Protein AF-A0A1T1GDR5-F1 (afdb_monomer_lite)

Foldseek 3Di:
DVVLVVVLVVLQVPDDPVLNDFFLVVQLVCLPPVLLADDLVNLVSLLVNLVSCVVVPHPDDPLRNLLSNLSNVQLVVCVVVVHDSPSNSVSSLVSNLVSVCVVVVNSPVSNVCSCCRRVVDPDCVVVD

Radius of gyration: 15.05 Å; chains: 1; bounding box: 32×26×50 Å

Structure (mmCIF, N/CA/C/O backbone):
data_AF-A0A1T1GDR5-F1
#
_entry.id   AF-A0A1T1GDR5-F1
#
loop_
_atom_site.group_PDB
_atom_site.id
_atom_site.type_symbol
_atom_site.label_atom_id
_atom_site.label_alt_id
_atom_site.label_comp_id
_atom_site.label_asym_id
_atom_site.label_entity_id
_atom_site.label_seq_id
_atom_site.pdbx_PDB_ins_code
_atom_site.Cartn_x
_atom_site.Cartn_y
_atom_site.Cartn_z
_atom_site.occupancy
_atom_site.B_iso_or_equiv
_atom_site.auth_seq_id
_atom_site.auth_comp_id
_atom_site.auth_asym_id
_atom_site.auth_atom_id
_atom_site.pdbx_PDB_model_num
ATOM 1 N N . PRO A 1 1 ? 12.515 0.649 -22.043 1.00 78.44 1 PRO A N 1
ATOM 2 C CA . PRO A 1 1 ? 12.537 1.964 -21.362 1.00 78.44 1 PRO A CA 1
ATOM 3 C C . PRO A 1 1 ? 11.680 3.072 -22.016 1.00 78.44 1 PRO A C 1
ATOM 5 O O . PRO A 1 1 ? 10.729 3.506 -21.380 1.00 78.44 1 PRO A O 1
ATOM 8 N N . VAL A 1 2 ? 11.952 3.521 -23.254 1.00 87.19 2 VAL A N 1
ATOM 9 C CA . VAL A 1 2 ? 11.268 4.699 -23.856 1.00 87.19 2 VAL A CA 1
ATOM 10 C C . VAL A 1 2 ? 9.752 4.507 -24.005 1.00 87.19 2 VAL A C 1
ATOM 12 O O . VAL A 1 2 ? 8.980 5.380 -23.620 1.00 87.19 2 VAL A O 1
ATOM 15 N N . ILE A 1 3 ? 9.319 3.338 -24.487 1.00 87.75 3 ILE A N 1
ATOM 16 C CA . ILE A 1 3 ? 7.891 2.987 -24.611 1.00 87.75 3 ILE A CA 1
ATOM 17 C C . ILE A 1 3 ? 7.204 2.997 -23.237 1.00 87.75 3 ILE A C 1
ATOM 19 O O . ILE A 1 3 ? 6.104 3.523 -23.100 1.00 87.75 3 ILE A O 1
ATOM 23 N N . GLY A 1 4 ? 7.881 2.494 -22.203 1.00 84.88 4 GLY A N 1
ATOM 24 C CA . GLY A 1 4 ? 7.393 2.529 -20.825 1.00 84.88 4 GLY A CA 1
ATOM 25 C C . GLY A 1 4 ? 7.199 3.944 -20.292 1.00 84.88 4 GLY A C 1
ATOM 26 O O . GLY A 1 4 ? 6.159 4.247 -19.715 1.00 84.88 4 GLY A O 1
ATOM 27 N N . CYS A 1 5 ? 8.158 4.838 -20.548 1.00 86.25 5 CYS A N 1
ATOM 28 C CA . CYS A 1 5 ? 8.028 6.253 -20.198 1.00 86.25 5 CYS A CA 1
ATOM 29 C C . CYS A 1 5 ? 6.838 6.911 -20.909 1.00 86.25 5 CYS A C 1
ATOM 31 O O . CYS A 1 5 ? 6.091 7.653 -20.276 1.00 86.25 5 CYS A O 1
ATOM 33 N N . LEU A 1 6 ? 6.637 6.629 -22.202 1.00 89.81 6 LEU A N 1
ATOM 34 C CA . LEU A 1 6 ? 5.504 7.162 -22.966 1.00 89.81 6 LEU A CA 1
ATOM 35 C C . LEU A 1 6 ? 4.163 6.645 -22.436 1.00 89.81 6 LEU A C 1
ATOM 37 O O . LEU A 1 6 ? 3.228 7.430 -22.286 1.00 89.81 6 LEU A O 1
ATOM 41 N N . LEU A 1 7 ? 4.079 5.357 -22.093 1.00 88.25 7 LEU A N 1
ATOM 42 C CA . LEU A 1 7 ? 2.885 4.769 -21.485 1.00 88.25 7 LEU A CA 1
ATOM 43 C C . LEU A 1 7 ? 2.585 5.388 -20.118 1.00 88.25 7 LEU A C 1
ATOM 45 O O . LEU A 1 7 ? 1.455 5.802 -19.882 1.00 88.25 7 LEU A O 1
ATOM 49 N N . LEU A 1 8 ? 3.581 5.529 -19.239 1.00 87.38 8 LEU A N 1
ATOM 50 C CA . LEU A 1 8 ? 3.393 6.189 -17.942 1.00 87.38 8 LEU A CA 1
ATOM 51 C C . LEU A 1 8 ? 2.982 7.651 -18.094 1.00 87.38 8 LEU A C 1
ATOM 53 O O . LEU A 1 8 ? 2.088 8.112 -17.388 1.00 87.38 8 LEU A O 1
ATOM 57 N N . ALA A 1 9 ? 3.596 8.375 -19.030 1.00 87.31 9 ALA A N 1
ATOM 58 C CA . ALA A 1 9 ? 3.228 9.753 -19.320 1.00 87.31 9 ALA A CA 1
ATOM 59 C C . ALA A 1 9 ? 1.777 9.853 -19.814 1.00 87.31 9 ALA A C 1
ATOM 61 O O . ALA A 1 9 ? 1.046 10.741 -19.376 1.00 87.31 9 ALA A O 1
ATOM 62 N N . ALA A 1 10 ? 1.335 8.931 -20.675 1.00 88.44 10 ALA A N 1
ATOM 63 C CA . ALA A 1 10 ? -0.052 8.854 -21.121 1.00 88.44 10 ALA A CA 1
ATOM 64 C C . ALA A 1 10 ? -1.004 8.536 -19.956 1.00 88.44 10 ALA A C 1
ATOM 66 O O . ALA A 1 10 ? -1.989 9.248 -19.772 1.00 88.44 10 ALA A O 1
ATOM 67 N N . VAL A 1 11 ? -0.675 7.543 -19.122 1.00 85.62 11 VAL A N 1
ATOM 68 C CA . VAL A 1 11 ? -1.456 7.178 -17.928 1.00 85.62 11 VAL A CA 1
ATOM 69 C C . VAL A 1 11 ? -1.606 8.379 -16.995 1.00 85.62 11 VAL A C 1
ATOM 71 O O . VAL A 1 11 ? -2.724 8.742 -16.649 1.00 85.62 11 VAL A O 1
ATOM 74 N N . ILE A 1 12 ? -0.513 9.067 -16.656 1.00 84.06 12 ILE A N 1
ATOM 75 C CA . ILE A 1 12 ? -0.540 10.239 -15.767 1.00 84.06 12 ILE A CA 1
ATOM 76 C C . ILE A 1 12 ? -1.354 11.392 -16.374 1.00 84.06 12 ILE A C 1
ATOM 78 O O . ILE A 1 12 ? -2.101 12.058 -15.654 1.00 84.06 12 ILE A O 1
ATOM 82 N N . ARG A 1 13 ? -1.245 11.628 -17.690 1.00 85.19 13 ARG A N 1
ATOM 83 C CA . ARG A 1 13 ? -2.004 12.684 -18.384 1.00 85.19 13 ARG A CA 1
ATOM 84 C C . ARG A 1 13 ? -3.504 12.413 -18.409 1.00 85.19 13 ARG A C 1
ATOM 86 O O . ARG A 1 13 ? -4.278 13.349 -18.229 1.00 85.19 13 ARG A O 1
ATOM 93 N N . LEU A 1 14 ? -3.901 11.161 -18.618 1.00 83.56 14 LEU A N 1
ATOM 94 C CA . LEU A 1 14 ? -5.305 10.742 -18.645 1.00 83.56 14 LEU A CA 1
ATOM 95 C C . LEU A 1 14 ? -5.893 10.571 -17.234 1.00 83.56 14 LEU A C 1
ATOM 97 O O . LEU A 1 14 ? -7.113 10.537 -17.070 1.00 83.56 14 LEU A O 1
ATOM 101 N N . SER A 1 15 ? -5.043 10.483 -16.210 1.00 84.88 15 SER A N 1
ATOM 102 C CA . SER A 1 15 ? -5.467 10.285 -14.829 1.00 84.88 15 SER A CA 1
ATOM 103 C C . SER A 1 15 ? -6.033 11.556 -14.194 1.00 84.88 15 SER A C 1
ATOM 105 O O . SER A 1 15 ? -5.502 12.666 -14.349 1.00 84.88 15 SER A O 1
ATOM 107 N N . LYS A 1 16 ? -7.114 11.384 -13.426 1.00 82.69 16 LYS A N 1
ATOM 108 C CA . LYS A 1 16 ? -7.787 12.469 -12.702 1.00 82.69 16 LYS A CA 1
ATOM 109 C C . LYS A 1 16 ? -6.840 13.081 -11.670 1.00 82.69 16 LYS A C 1
ATOM 111 O O . LYS A 1 16 ? -6.084 12.363 -11.025 1.00 82.69 16 LYS A O 1
ATOM 116 N N . GLN A 1 17 ? -6.942 14.394 -11.438 1.00 76.94 17 GLN A N 1
ATOM 117 C CA . GLN A 1 17 ? -6.126 15.104 -10.435 1.00 76.94 17 GLN A CA 1
ATOM 118 C C . GLN A 1 17 ? -6.192 14.442 -9.047 1.00 76.94 17 GLN A C 1
ATOM 120 O O . GLN A 1 17 ? -5.186 14.373 -8.350 1.00 76.94 17 GLN A O 1
ATOM 125 N N . ALA A 1 18 ? -7.355 13.890 -8.687 1.00 75.75 18 ALA A N 1
ATOM 126 C CA . ALA A 1 18 ? -7.575 13.182 -7.429 1.00 75.75 18 ALA A CA 1
ATOM 127 C C . ALA A 1 18 ? -6.755 11.884 -7.267 1.00 75.75 18 ALA A C 1
ATOM 129 O O . ALA A 1 18 ? -6.629 11.403 -6.147 1.00 75.75 18 ALA A O 1
ATOM 130 N N . TRP A 1 19 ? -6.226 11.306 -8.354 1.00 79.62 19 TRP A N 1
ATOM 131 C CA . TRP A 1 19 ? -5.458 10.047 -8.354 1.00 79.62 19 TRP A CA 1
ATOM 132 C C . TRP A 1 19 ? -3.948 10.259 -8.541 1.00 79.62 19 TRP A C 1
ATOM 134 O O . TRP A 1 19 ? -3.177 9.316 -8.722 1.00 79.62 19 TRP A O 1
ATOM 144 N N . ARG A 1 20 ? -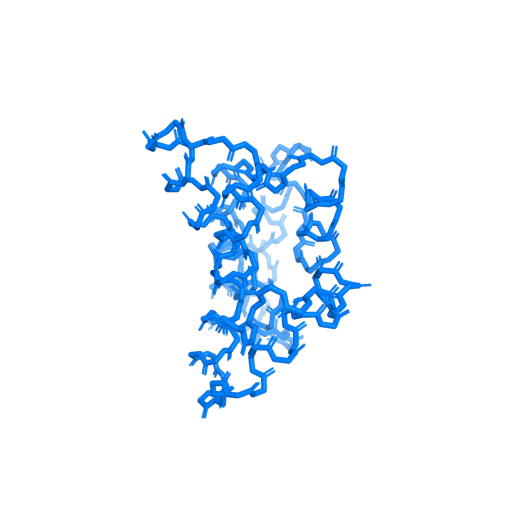3.523 11.525 -8.590 1.00 77.06 20 ARG A N 1
ATOM 145 C CA . ARG A 1 20 ? -2.119 11.902 -8.778 1.00 77.06 20 ARG A CA 1
ATOM 146 C C . ARG A 1 20 ? -1.275 11.783 -7.506 1.00 77.06 20 ARG A C 1
ATOM 148 O O . ARG A 1 20 ? -0.107 11.422 -7.667 1.00 77.06 20 ARG A O 1
ATOM 155 N N . PRO A 1 21 ? -1.796 12.054 -6.288 1.00 83.25 21 PRO A N 1
ATOM 156 C CA . PRO A 1 21 ? -1.033 11.866 -5.059 1.00 83.25 21 PRO A CA 1
ATOM 157 C C . PRO A 1 21 ? -0.604 10.405 -4.883 1.00 83.25 21 PRO A C 1
ATOM 159 O O . PRO A 1 21 ? -1.419 9.486 -4.809 1.00 83.25 21 PRO A O 1
ATOM 162 N N . GLN A 1 22 ? 0.705 10.190 -4.848 1.00 82.88 22 GLN A N 1
ATOM 163 C CA . GLN A 1 22 ? 1.321 8.879 -5.002 1.00 82.88 22 GLN A CA 1
ATOM 164 C C . GLN A 1 22 ? 2.473 8.704 -4.010 1.00 82.88 22 GLN A C 1
ATOM 166 O O . GLN A 1 22 ? 3.161 9.658 -3.657 1.00 82.88 22 GLN A O 1
ATOM 171 N N . GLY A 1 23 ? 2.716 7.456 -3.609 1.00 86.44 23 GLY A N 1
ATOM 172 C CA . GLY A 1 23 ? 3.889 7.062 -2.833 1.00 86.44 23 GLY A CA 1
ATOM 173 C C . GLY A 1 23 ? 3.731 7.267 -1.330 1.00 86.44 23 GLY A C 1
ATOM 174 O O . GLY A 1 23 ? 2.623 7.448 -0.824 1.00 86.44 23 GLY A O 1
ATOM 175 N N . LEU A 1 24 ? 4.865 7.213 -0.629 1.00 90.06 24 LEU A N 1
ATOM 176 C CA . LEU A 1 24 ? 4.939 7.187 0.833 1.00 90.06 24 LEU A CA 1
ATOM 177 C C . LEU A 1 24 ? 4.365 8.451 1.483 1.00 90.06 24 LEU A C 1
ATOM 179 O O . LEU A 1 24 ? 3.589 8.352 2.427 1.00 90.06 24 LEU A O 1
ATOM 183 N N . GLY A 1 25 ? 4.674 9.628 0.928 1.00 90.50 25 GLY A N 1
ATOM 184 C CA . GLY A 1 25 ? 4.161 10.900 1.442 1.00 90.50 25 GLY A CA 1
ATOM 185 C C . GLY A 1 25 ? 2.633 10.965 1.450 1.00 90.50 25 GLY A C 1
ATOM 186 O O . GLY A 1 25 ? 2.049 11.457 2.409 1.00 90.50 25 GLY A O 1
ATOM 187 N N . HIS A 1 26 ? 1.972 10.389 0.439 1.00 92.19 26 HIS A N 1
ATOM 188 C CA . HIS A 1 26 ? 0.511 10.335 0.416 1.00 92.19 26 HIS A CA 1
ATOM 189 C C . HIS A 1 26 ? -0.063 9.396 1.483 1.00 92.19 26 HIS A C 1
ATOM 191 O O . HIS A 1 26 ? -1.111 9.678 2.059 1.00 92.19 26 HIS A O 1
ATOM 197 N N . VAL A 1 27 ? 0.617 8.281 1.762 1.00 93.94 27 VAL A N 1
ATOM 198 C CA . VAL A 1 27 ? 0.204 7.366 2.835 1.00 93.94 27 VAL A CA 1
ATOM 199 C C . VAL A 1 27 ? 0.300 8.0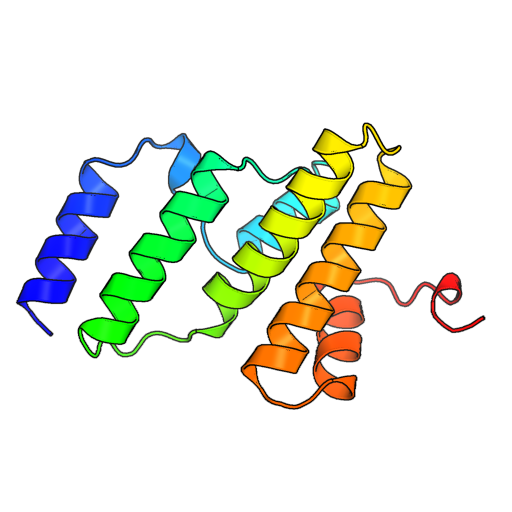67 4.186 1.00 93.94 27 VAL A C 1
ATOM 201 O O . VAL A 1 27 ? -0.658 8.008 4.948 1.00 93.94 27 VAL A O 1
ATOM 204 N N . ILE A 1 28 ? 1.398 8.783 4.446 1.00 93.44 28 ILE A N 1
ATOM 205 C CA . ILE A 1 28 ? 1.593 9.559 5.680 1.00 93.44 28 ILE A CA 1
ATOM 206 C C . ILE A 1 28 ? 0.528 10.657 5.799 1.00 93.44 28 ILE A C 1
ATOM 208 O O . ILE A 1 28 ? -0.138 10.765 6.823 1.00 93.44 28 ILE A O 1
ATOM 212 N N . GLU A 1 29 ? 0.289 11.424 4.732 1.00 92.81 29 GLU A N 1
ATOM 213 C CA . GLU A 1 29 ? -0.760 12.452 4.690 1.00 92.81 29 GLU A CA 1
ATOM 214 C C . GLU A 1 29 ? -2.138 11.869 5.050 1.00 92.81 29 GLU A C 1
ATOM 216 O O . GLU A 1 29 ? -2.854 12.409 5.898 1.00 92.81 29 GLU A O 1
ATOM 221 N N . ARG A 1 30 ? -2.514 10.738 4.438 1.00 93.19 30 ARG A N 1
ATOM 222 C CA . ARG A 1 30 ? -3.793 10.064 4.705 1.00 93.19 30 ARG A CA 1
ATOM 223 C C . ARG A 1 30 ? -3.859 9.449 6.095 1.00 93.19 30 ARG A C 1
ATOM 225 O O . ARG A 1 30 ? -4.922 9.470 6.716 1.00 93.19 30 ARG A O 1
ATOM 232 N N . PHE A 1 31 ? -2.750 8.918 6.588 1.00 93.62 31 PHE A N 1
ATOM 233 C CA . PHE A 1 31 ? -2.660 8.360 7.928 1.00 93.62 31 PHE A CA 1
ATOM 234 C C . PHE A 1 31 ? -2.888 9.437 8.996 1.00 93.62 31 PHE A C 1
ATOM 236 O O . PHE A 1 31 ? -3.706 9.233 9.895 1.00 93.62 31 PHE A O 1
ATOM 243 N N . THR A 1 32 ? -2.240 10.594 8.847 1.00 90.94 32 THR A N 1
ATOM 244 C CA . THR A 1 32 ? -2.279 11.696 9.818 1.00 90.94 32 THR A CA 1
ATOM 245 C C . THR A 1 32 ? -3.568 12.509 9.739 1.00 90.94 32 THR A C 1
ATOM 247 O O . THR A 1 32 ? -4.216 12.736 10.757 1.00 90.94 32 THR A O 1
ATOM 250 N N . PHE A 1 33 ? -3.979 12.934 8.540 1.00 92.12 33 PHE A N 1
ATOM 251 C CA . PHE A 1 33 ? -5.090 13.885 8.385 1.00 92.12 33 PHE A CA 1
ATOM 252 C C . PHE A 1 33 ? -6.434 13.229 8.060 1.00 92.12 33 PHE A C 1
ATOM 254 O O . PHE A 1 33 ? -7.481 13.829 8.290 1.00 92.12 33 PHE A O 1
ATOM 261 N N . TYR A 1 34 ? -6.428 11.994 7.554 1.00 93.69 34 TYR A N 1
ATOM 262 C CA . TYR A 1 34 ? -7.634 11.312 7.069 1.00 93.69 34 TYR A CA 1
ATOM 263 C C . TYR A 1 34 ? -7.886 9.974 7.768 1.00 93.69 34 TYR A C 1
ATOM 265 O O . TYR A 1 34 ? -8.555 9.109 7.212 1.00 93.69 34 TYR A O 1
ATOM 273 N N . GLN A 1 35 ? -7.366 9.782 8.984 1.00 92.56 35 GLN A N 1
ATOM 274 C CA . GLN A 1 35 ? -7.619 8.579 9.78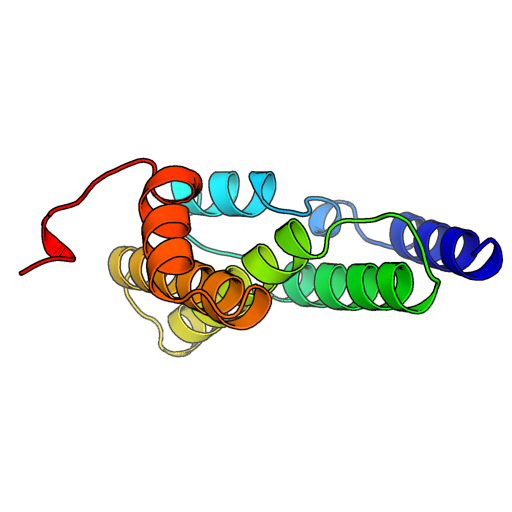9 1.00 92.56 35 GLN A CA 1
ATOM 275 C C . GLN A 1 35 ? -7.232 7.265 9.082 1.00 92.56 35 GLN A C 1
ATOM 277 O O . GLN A 1 35 ? -7.841 6.222 9.309 1.00 92.56 35 GLN A O 1
ATOM 282 N N . GLY A 1 36 ? -6.243 7.304 8.185 1.00 90.62 36 GLY A N 1
ATOM 283 C CA . GLY A 1 36 ? -5.851 6.138 7.394 1.00 90.62 36 GLY A CA 1
ATOM 284 C C . GLY A 1 36 ? -6.838 5.777 6.279 1.00 90.62 36 GLY A C 1
ATOM 285 O O . GLY A 1 36 ? -6.779 4.668 5.757 1.00 90.62 36 GLY A O 1
ATOM 286 N N . TYR A 1 37 ? -7.740 6.675 5.875 1.00 93.94 37 TYR A N 1
ATOM 287 C CA . TYR A 1 37 ? -8.591 6.457 4.703 1.00 93.94 37 TYR A CA 1
ATOM 288 C C . TYR A 1 37 ? -7.823 6.696 3.405 1.00 93.94 37 TYR A C 1
ATOM 290 O O . TYR A 1 37 ? -7.535 7.840 3.032 1.00 93.94 37 TYR A O 1
ATOM 298 N N . LEU A 1 38 ? -7.568 5.611 2.675 1.00 94.19 38 LEU A N 1
ATOM 299 C CA . LEU A 1 38 ? -7.016 5.649 1.327 1.00 94.19 38 LEU A CA 1
ATOM 300 C C . LEU A 1 38 ? -8.117 5.350 0.292 1.00 94.19 38 LEU A C 1
ATOM 302 O O . LEU A 1 38 ? -8.874 4.390 0.455 1.00 94.19 38 LEU A O 1
ATOM 306 N N . PRO A 1 39 ? -8.231 6.157 -0.779 1.00 92.56 39 PRO A N 1
ATOM 307 C CA . PRO A 1 39 ? -9.200 5.913 -1.838 1.00 92.56 39 PRO A CA 1
ATOM 308 C C . PRO A 1 39 ? -8.760 4.738 -2.717 1.00 92.56 39 PRO A C 1
ATOM 310 O O . PRO A 1 39 ? -7.678 4.756 -3.306 1.00 92.56 39 PRO A O 1
ATOM 313 N N . TRP A 1 40 ? -9.639 3.748 -2.869 1.00 92.75 40 TRP A N 1
ATOM 314 C CA . TRP A 1 40 ? -9.348 2.506 -3.593 1.00 92.75 40 TRP A CA 1
ATOM 315 C C . TRP A 1 40 ? -8.916 2.725 -5.051 1.00 92.75 40 TRP A C 1
ATOM 317 O O . TRP A 1 40 ? -8.004 2.066 -5.551 1.00 92.75 40 TRP A O 1
ATOM 327 N N . GLN A 1 41 ? -9.519 3.705 -5.730 1.00 90.81 41 GLN A N 1
ATOM 328 C CA . GLN A 1 41 ? -9.172 4.047 -7.111 1.00 90.81 41 GLN A CA 1
ATOM 329 C C . GLN A 1 41 ? -7.720 4.527 -7.231 1.00 90.81 41 GLN A C 1
ATOM 331 O O . GLN A 1 41 ? -7.050 4.218 -8.213 1.00 90.81 41 GLN A O 1
ATOM 336 N N . ASN A 1 42 ? -7.221 5.248 -6.222 1.00 92.12 42 ASN A N 1
ATOM 337 C CA . ASN A 1 42 ? -5.844 5.733 -6.192 1.00 92.12 42 ASN A CA 1
ATOM 338 C C . ASN A 1 42 ? -4.853 4.589 -5.968 1.00 92.12 42 ASN A C 1
ATOM 340 O O . ASN A 1 42 ? -3.834 4.517 -6.649 1.00 92.12 42 ASN A O 1
ATOM 344 N N . THR A 1 43 ? -5.187 3.662 -5.066 1.00 92.94 43 THR A N 1
ATOM 345 C CA . THR A 1 43 ? -4.379 2.468 -4.796 1.00 92.94 43 THR A CA 1
ATOM 346 C C . THR A 1 43 ? -4.193 1.626 -6.057 1.00 92.94 43 THR A C 1
ATOM 348 O O . THR A 1 43 ? -3.064 1.277 -6.400 1.00 92.94 43 THR A O 1
ATOM 351 N N . LEU A 1 44 ? -5.277 1.356 -6.793 1.00 92.62 44 LEU A N 1
ATOM 352 C CA . LEU A 1 44 ? -5.201 0.619 -8.058 1.00 92.62 44 LEU A CA 1
ATOM 353 C C . LEU A 1 44 ? -4.406 1.384 -9.116 1.00 92.62 44 LEU A C 1
ATOM 355 O O . LEU A 1 44 ? -3.550 0.805 -9.783 1.00 92.62 44 LEU A O 1
ATOM 359 N N . HIS A 1 45 ? -4.654 2.688 -9.253 1.00 91.56 45 HIS A N 1
ATOM 360 C CA . HIS A 1 45 ? -3.941 3.517 -10.217 1.00 91.56 45 HIS A CA 1
ATOM 361 C C . HIS A 1 45 ? -2.424 3.494 -9.975 1.00 91.56 45 HIS A C 1
ATOM 363 O O . HIS A 1 45 ? -1.653 3.283 -10.913 1.00 91.56 45 HIS A O 1
ATOM 369 N N . GLN A 1 46 ? -1.994 3.641 -8.718 1.00 91.88 46 GLN A N 1
ATOM 370 C CA . GLN A 1 46 ? -0.580 3.572 -8.365 1.00 91.88 46 GLN A CA 1
ATOM 371 C C . GLN A 1 46 ? 0.014 2.168 -8.558 1.00 91.88 46 GLN A C 1
ATOM 373 O O . GLN A 1 46 ? 1.165 2.038 -8.972 1.00 91.88 46 GLN A O 1
ATOM 378 N N . PHE A 1 47 ? -0.745 1.108 -8.280 1.00 92.25 47 PHE A N 1
ATOM 379 C CA . PHE A 1 47 ? -0.265 -0.253 -8.502 1.00 92.25 47 PHE A CA 1
ATOM 380 C C . PHE A 1 47 ? 0.069 -0.504 -9.976 1.00 92.25 47 PHE A C 1
ATOM 382 O O . PHE A 1 47 ? 1.171 -0.951 -10.296 1.00 92.25 47 PHE A O 1
ATOM 389 N N . PHE A 1 48 ? -0.848 -0.162 -10.884 1.00 91.69 48 PHE A N 1
ATOM 390 C CA . PHE A 1 48 ? -0.623 -0.353 -12.315 1.00 91.69 48 PHE A CA 1
ATOM 391 C C . PHE A 1 48 ? 0.458 0.581 -12.865 1.00 91.69 48 PHE A C 1
ATOM 393 O O . PHE A 1 48 ? 1.256 0.151 -13.699 1.00 91.69 48 PHE A O 1
ATOM 400 N N . SER A 1 49 ? 0.541 1.828 -12.385 1.00 90.25 49 SER A N 1
ATOM 401 C CA . SER A 1 49 ? 1.617 2.738 -12.793 1.00 90.25 49 SER A CA 1
ATOM 402 C C . SER A 1 49 ? 2.988 2.199 -12.369 1.00 90.25 49 SER A C 1
ATOM 404 O O . SER A 1 49 ? 3.915 2.149 -13.175 1.00 90.25 49 SER A O 1
ATOM 406 N N . ALA A 1 50 ? 3.112 1.699 -11.141 1.00 91.00 50 ALA A N 1
ATOM 407 C CA . ALA A 1 50 ? 4.344 1.093 -10.657 1.00 91.00 50 ALA A CA 1
ATOM 408 C C . ALA A 1 50 ? 4.704 -0.191 -11.413 1.00 91.00 50 ALA A C 1
ATOM 410 O O . ALA A 1 50 ? 5.865 -0.381 -11.772 1.00 91.00 50 ALA A O 1
ATOM 411 N N . LEU A 1 51 ? 3.716 -1.042 -11.707 1.00 91.12 51 LEU A N 1
ATOM 412 C CA . LEU A 1 51 ? 3.911 -2.262 -12.486 1.00 91.12 51 LEU A CA 1
ATOM 413 C C . LEU A 1 51 ? 4.491 -1.947 -13.869 1.00 91.12 51 LEU A C 1
ATOM 415 O O . LEU A 1 51 ? 5.484 -2.550 -14.267 1.00 91.12 51 LEU A O 1
ATOM 419 N N . VAL A 1 52 ? 3.916 -0.971 -14.579 1.00 90.62 52 VAL A N 1
ATOM 420 C CA . VAL A 1 52 ? 4.403 -0.553 -15.903 1.00 90.62 52 VAL A CA 1
ATOM 421 C C . VAL A 1 52 ? 5.811 0.036 -15.810 1.00 90.62 52 VAL A C 1
ATOM 423 O O . VAL A 1 52 ? 6.650 -0.275 -16.658 1.00 90.62 52 VAL A O 1
ATOM 426 N N . ALA A 1 53 ? 6.099 0.847 -14.787 1.00 90.06 53 ALA A N 1
ATOM 427 C CA . ALA A 1 53 ? 7.426 1.424 -14.577 1.00 90.06 53 ALA A CA 1
ATOM 428 C C . ALA A 1 53 ? 8.496 0.346 -14.370 1.00 90.06 53 ALA A C 1
ATOM 430 O O . ALA A 1 53 ? 9.509 0.340 -15.073 1.00 90.06 53 ALA A O 1
ATOM 431 N N . LEU A 1 54 ? 8.237 -0.594 -13.460 1.00 89.62 54 LEU A N 1
ATOM 432 C CA . LEU A 1 54 ? 9.156 -1.681 -13.136 1.00 89.62 54 LEU A CA 1
ATOM 433 C C . LEU A 1 54 ? 9.320 -2.646 -14.318 1.00 89.62 54 LEU A C 1
ATOM 435 O O . LEU A 1 54 ? 10.447 -2.952 -14.700 1.00 89.62 54 LEU A O 1
ATOM 439 N N . ALA A 1 55 ? 8.222 -3.056 -14.962 1.00 89.94 55 ALA A N 1
ATOM 440 C CA . ALA A 1 55 ? 8.258 -3.950 -16.123 1.00 89.94 55 ALA A CA 1
ATOM 441 C C . ALA A 1 55 ? 9.000 -3.337 -17.324 1.00 89.94 55 ALA A C 1
ATOM 443 O O . ALA A 1 55 ? 9.610 -4.048 -18.118 1.00 89.94 55 ALA A O 1
ATOM 444 N N . SER A 1 56 ? 8.985 -2.008 -17.451 1.00 90.38 56 SER A N 1
ATOM 445 C CA . SER A 1 56 ? 9.678 -1.290 -18.526 1.00 90.38 56 SER A CA 1
ATOM 446 C C . SER A 1 56 ? 11.169 -1.049 -18.264 1.00 90.38 56 SER A C 1
ATOM 448 O O . SER A 1 56 ? 11.854 -0.494 -19.139 1.00 90.38 56 SER A O 1
ATOM 450 N N . GLY A 1 57 ? 11.656 -1.427 -17.076 1.00 87.19 57 GLY A N 1
ATOM 451 C CA . GLY A 1 57 ? 13.032 -1.222 -16.631 1.00 87.19 57 GLY A CA 1
ATOM 452 C C . GLY A 1 57 ? 13.359 0.231 -16.286 1.00 87.19 57 GLY A C 1
ATOM 453 O O . GLY A 1 57 ? 14.494 0.657 -16.495 1.00 87.19 57 GLY A O 1
ATOM 454 N N . LEU A 1 58 ? 12.384 1.029 -15.827 1.00 87.50 58 LEU A N 1
ATOM 455 C CA . LEU A 1 58 ? 12.696 2.357 -15.291 1.00 87.50 58 LEU A CA 1
ATOM 456 C C . LEU A 1 58 ? 13.445 2.215 -13.964 1.00 87.50 58 LEU A C 1
ATOM 458 O O . LEU A 1 58 ? 13.100 1.374 -13.136 1.00 87.50 58 LEU A O 1
ATOM 462 N N . SER A 1 59 ? 14.426 3.093 -13.743 1.00 84.75 59 SER A N 1
ATOM 463 C CA . SER A 1 59 ? 15.097 3.232 -12.449 1.00 84.75 59 SER A CA 1
ATOM 464 C C . SER A 1 59 ? 14.145 3.903 -11.454 1.00 84.75 59 SER A C 1
ATOM 466 O O . SER A 1 59 ? 14.166 5.117 -11.259 1.00 84.75 59 SER A O 1
ATOM 468 N N . ALA A 1 60 ? 13.230 3.113 -10.899 1.00 81.50 60 ALA A N 1
ATOM 469 C CA . ALA A 1 60 ? 12.257 3.534 -9.906 1.00 81.50 60 ALA A CA 1
ATOM 470 C C . ALA A 1 60 ? 12.240 2.529 -8.751 1.00 81.50 60 ALA A C 1
ATOM 472 O O . ALA A 1 60 ? 12.244 1.316 -8.958 1.00 81.50 60 ALA A O 1
ATOM 473 N N . GLY A 1 61 ? 12.206 3.041 -7.522 1.00 81.75 61 GLY A N 1
ATOM 474 C CA . GLY A 1 61 ? 12.077 2.212 -6.330 1.00 81.75 61 GLY A CA 1
ATOM 475 C C . GLY A 1 61 ? 10.677 1.605 -6.217 1.00 81.75 61 GLY A C 1
ATOM 476 O O . GLY A 1 61 ? 9.668 2.285 -6.404 1.00 81.75 61 GLY A O 1
ATOM 477 N N . ARG A 1 62 ? 10.607 0.325 -5.847 1.00 85.94 62 ARG A N 1
ATOM 478 C CA . ARG A 1 62 ? 9.349 -0.393 -5.557 1.00 85.94 62 ARG A CA 1
ATOM 479 C C . ARG A 1 62 ? 8.755 -0.082 -4.175 1.00 85.94 62 ARG A C 1
ATOM 481 O O . ARG A 1 62 ? 7.637 -0.489 -3.885 1.00 85.94 62 ARG A O 1
ATOM 488 N N . GLU A 1 63 ? 9.496 0.639 -3.336 1.00 89.25 63 GLU A N 1
ATOM 489 C CA . GLU A 1 63 ? 9.171 0.932 -1.933 1.00 89.25 63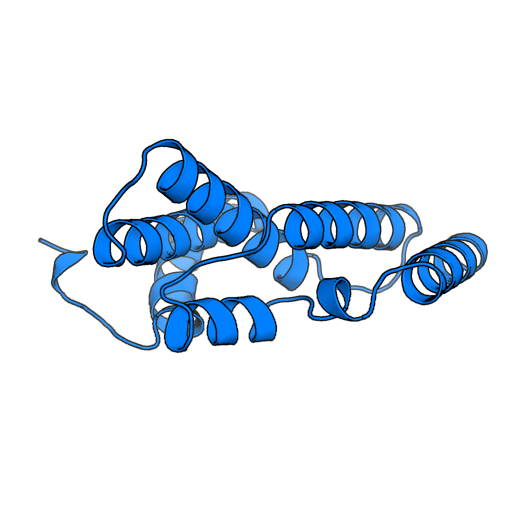 GLU A CA 1
ATOM 490 C C . GLU A 1 63 ? 7.873 1.726 -1.784 1.00 89.25 63 GLU A C 1
ATOM 492 O O . GLU A 1 63 ? 6.938 1.275 -1.126 1.00 89.25 63 GLU A O 1
ATOM 497 N N . GLY A 1 64 ? 7.787 2.876 -2.460 1.00 89.81 64 GLY A N 1
ATOM 498 C CA . GLY A 1 64 ? 6.609 3.747 -2.445 1.00 89.81 64 GLY A CA 1
ATOM 499 C C . GLY A 1 64 ? 5.318 3.030 -2.849 1.00 89.81 64 GLY A C 1
ATOM 500 O O . GLY A 1 64 ? 4.353 3.058 -2.084 1.00 89.81 64 GLY A O 1
ATOM 501 N N . PRO A 1 65 ? 5.286 2.375 -4.023 1.00 92.12 65 PRO A N 1
ATOM 502 C CA . PRO A 1 65 ? 4.115 1.630 -4.470 1.00 92.12 65 PRO A CA 1
ATOM 503 C C . PRO A 1 65 ? 3.745 0.447 -3.571 1.00 92.12 65 PRO A C 1
ATOM 505 O O . PRO A 1 65 ? 2.558 0.213 -3.356 1.00 92.12 65 PRO A O 1
ATOM 508 N N . ALA A 1 66 ? 4.728 -0.280 -3.025 1.00 93.44 66 ALA A N 1
ATOM 509 C CA . ALA A 1 66 ? 4.468 -1.402 -2.123 1.00 93.44 66 ALA A CA 1
ATOM 510 C C . ALA A 1 66 ? 3.781 -0.934 -0.833 1.00 93.44 66 ALA A C 1
ATOM 512 O O . ALA A 1 66 ? 2.746 -1.481 -0.455 1.00 93.44 66 ALA A O 1
ATOM 513 N N . VAL A 1 67 ? 4.307 0.122 -0.205 1.00 95.06 67 VAL A N 1
ATOM 514 C CA . VAL A 1 67 ? 3.725 0.719 1.008 1.00 95.06 67 VAL A CA 1
ATOM 515 C C . VAL A 1 67 ? 2.303 1.195 0.757 1.00 95.06 67 VAL A C 1
ATOM 517 O O . VAL A 1 67 ? 1.395 0.859 1.514 1.00 95.06 67 VAL A O 1
ATOM 520 N N . HIS A 1 68 ? 2.088 1.932 -0.331 1.00 95.44 68 HIS A N 1
ATOM 521 C CA . HIS A 1 68 ? 0.762 2.438 -0.660 1.00 95.44 68 HIS A CA 1
ATOM 522 C C . HIS A 1 68 ? -0.234 1.318 -0.946 1.00 95.44 68 HIS A C 1
ATOM 524 O O . HIS A 1 68 ? -1.383 1.409 -0.524 1.00 95.44 68 HIS A O 1
ATOM 530 N N . LEU A 1 69 ? 0.185 0.251 -1.629 1.00 95.56 69 LEU A N 1
ATOM 531 C CA . LEU A 1 69 ? -0.669 -0.908 -1.858 1.00 95.56 69 LEU A CA 1
ATOM 532 C C . LEU A 1 69 ? -1.040 -1.593 -0.539 1.00 95.56 69 LEU A C 1
ATOM 534 O O . LEU A 1 69 ? -2.219 -1.852 -0.309 1.00 95.56 69 LEU A O 1
ATOM 538 N N . GLY A 1 70 ? -0.065 -1.823 0.345 1.00 96.31 70 GLY A N 1
ATOM 539 C CA . GLY A 1 70 ? -0.302 -2.391 1.673 1.00 96.31 70 GLY A CA 1
ATOM 540 C C . GLY A 1 70 ? -1.289 -1.562 2.491 1.00 96.31 70 GLY A C 1
ATOM 541 O O . GLY A 1 70 ? -2.283 -2.094 2.986 1.00 96.31 70 GLY A O 1
ATOM 542 N N . ALA A 1 71 ? -1.060 -0.249 2.569 1.00 96.44 71 ALA A N 1
ATOM 543 C CA . ALA A 1 71 ? -1.930 0.718 3.238 1.00 96.44 71 ALA A CA 1
ATOM 544 C C . ALA A 1 71 ? -3.324 0.821 2.596 1.00 96.44 71 ALA A C 1
ATOM 546 O O . ALA A 1 71 ? -4.335 0.912 3.285 1.00 96.44 71 ALA A O 1
ATOM 547 N N . GLY A 1 72 ? -3.403 0.800 1.268 1.00 96.25 72 GLY A N 1
ATOM 548 C CA . GLY A 1 72 ? -4.654 0.934 0.530 1.00 96.25 72 GLY A CA 1
ATOM 549 C C . GLY A 1 72 ? -5.552 -0.289 0.669 1.00 96.25 72 GLY A C 1
ATOM 550 O O . GLY A 1 72 ? -6.744 -0.145 0.929 1.00 96.25 72 GLY A O 1
ATOM 551 N N . VAL A 1 73 ? -4.983 -1.494 0.561 1.00 97.19 73 VAL A N 1
ATOM 552 C CA . VAL A 1 73 ? -5.719 -2.757 0.739 1.00 97.19 73 VAL A CA 1
ATOM 553 C C . VAL A 1 73 ? -6.223 -2.897 2.173 1.00 97.19 73 VAL A C 1
ATOM 555 O O . VAL A 1 73 ? -7.393 -3.200 2.384 1.00 97.19 73 VAL A O 1
ATOM 558 N N . SER A 1 74 ? -5.373 -2.626 3.161 1.00 97.12 74 SER A N 1
ATOM 559 C CA . SER A 1 74 ? -5.767 -2.647 4.575 1.00 97.12 74 SER A CA 1
ATOM 560 C C . SER A 1 74 ? -6.831 -1.597 4.897 1.00 97.12 74 SER A C 1
ATOM 562 O O . SER A 1 74 ? -7.849 -1.929 5.498 1.00 97.12 74 SER A O 1
ATOM 564 N N . SER A 1 75 ? -6.661 -0.356 4.432 1.00 96.94 75 SER A N 1
ATOM 565 C CA . SER A 1 75 ? -7.677 0.693 4.570 1.00 96.94 75 SER A CA 1
ATOM 566 C C . SER A 1 75 ? -9.011 0.269 3.957 1.00 96.94 75 SER A C 1
ATOM 568 O O . SER A 1 75 ? -10.055 0.407 4.592 1.00 96.94 75 SER A O 1
ATOM 570 N N . TYR A 1 76 ? -8.986 -0.298 2.749 1.00 97.06 76 TYR A N 1
ATOM 571 C CA . TYR A 1 76 ? -10.182 -0.779 2.064 1.00 97.06 76 TYR A CA 1
ATOM 572 C C . TYR A 1 76 ? -10.874 -1.912 2.829 1.00 97.06 76 TYR A C 1
ATOM 574 O O . TYR A 1 76 ? -12.091 -1.881 2.986 1.00 97.06 76 TYR A O 1
ATOM 582 N N . LEU A 1 77 ? -10.118 -2.872 3.367 1.00 97.06 77 LEU A N 1
ATOM 583 C CA . LEU A 1 77 ? -10.670 -3.934 4.212 1.00 97.06 77 LEU A CA 1
ATOM 584 C C . LEU A 1 77 ? -11.310 -3.371 5.487 1.00 97.06 77 LEU A C 1
ATOM 586 O O . LEU A 1 77 ? -12.415 -3.772 5.846 1.00 97.06 77 LEU A O 1
ATOM 590 N N . GLY A 1 78 ? -10.663 -2.406 6.142 1.00 96.69 78 GLY A N 1
ATOM 591 C CA . GLY A 1 78 ? -11.225 -1.749 7.322 1.00 96.69 78 GLY A CA 1
ATOM 592 C C . GLY A 1 78 ? -12.529 -1.005 7.022 1.00 96.69 78 GLY A C 1
ATOM 593 O O . GLY A 1 78 ? -13.483 -1.091 7.793 1.00 96.69 78 GLY A O 1
ATOM 594 N N . GLN A 1 79 ? -12.604 -0.348 5.863 1.00 95.69 79 GLN A N 1
ATOM 595 C CA . GLN A 1 79 ? -13.821 0.300 5.367 1.00 95.69 79 GLN A CA 1
ATOM 596 C C . GLN A 1 79 ? -14.921 -0.712 5.027 1.00 95.69 79 GLN A C 1
ATOM 598 O O . GLN A 1 79 ? -16.082 -0.504 5.383 1.00 95.69 79 GLN A O 1
ATOM 603 N N . LEU A 1 80 ? -14.561 -1.824 4.382 1.00 97.00 80 LEU A N 1
ATOM 604 C CA . LEU A 1 80 ? -15.484 -2.895 4.007 1.00 97.00 80 LEU A CA 1
ATOM 605 C C . LEU A 1 80 ? -16.156 -3.515 5.240 1.00 97.00 80 LEU A C 1
ATOM 607 O O . LEU A 1 80 ? -17.366 -3.735 5.236 1.00 97.00 80 LEU A O 1
ATOM 611 N N . PHE A 1 81 ? -15.390 -3.725 6.313 1.00 96.94 81 PHE A N 1
ATOM 612 C CA . PHE A 1 81 ? -15.898 -4.220 7.595 1.00 96.94 81 PHE A CA 1
ATOM 613 C C . PHE A 1 81 ? -16.479 -3.127 8.5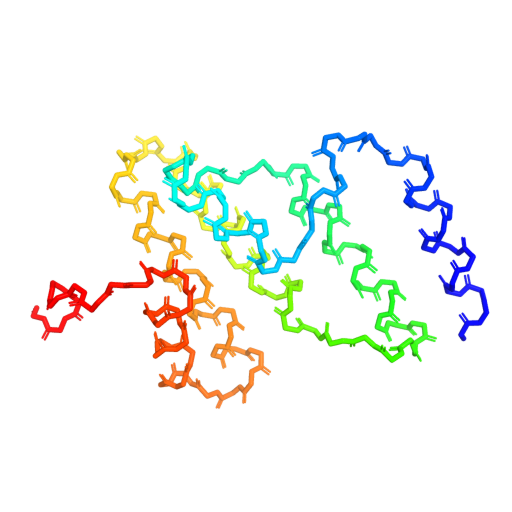05 1.00 96.94 81 PHE A C 1
ATOM 615 O O . PHE A 1 81 ? -16.895 -3.433 9.620 1.00 96.94 81 PHE A O 1
ATOM 622 N N . LYS A 1 82 ? -16.543 -1.869 8.043 1.00 96.00 82 LYS A N 1
ATOM 623 C CA . LYS A 1 82 ? -17.054 -0.714 8.805 1.00 96.00 82 LYS A CA 1
ATOM 624 C C . LYS A 1 82 ? -16.383 -0.557 10.175 1.00 96.00 82 LYS A C 1
ATOM 626 O O . LYS A 1 82 ? -17.039 -0.243 11.168 1.00 96.00 82 LYS A O 1
ATOM 631 N N . LEU A 1 83 ? -15.075 -0.799 10.229 1.00 95.94 83 LEU A N 1
ATOM 632 C CA . LEU A 1 83 ? -14.301 -0.677 11.457 1.00 95.94 83 LEU A CA 1
ATOM 633 C C . LEU A 1 83 ? -14.202 0.788 11.908 1.00 95.94 83 LEU A C 1
ATOM 635 O O . LEU A 1 83 ? -14.227 1.700 11.075 1.00 95.94 83 LEU A O 1
ATOM 639 N N . PRO A 1 84 ? -14.049 1.036 13.218 1.00 95.81 84 PRO A N 1
ATOM 640 C CA . PRO A 1 84 ? -13.803 2.379 13.716 1.00 95.81 84 PRO A CA 1
ATOM 641 C C . PRO A 1 84 ? -12.441 2.910 13.238 1.00 95.81 84 PRO A C 1
ATOM 643 O O . PRO A 1 84 ? -11.509 2.159 12.942 1.00 95.81 84 PRO A O 1
ATOM 646 N N . ASN A 1 85 ? -12.322 4.237 13.175 1.00 93.19 85 ASN A N 1
ATOM 647 C CA . ASN A 1 85 ? -11.160 4.935 12.611 1.00 93.19 85 ASN A CA 1
ATOM 648 C C . ASN A 1 85 ? -9.824 4.540 13.264 1.00 93.19 85 ASN A C 1
ATOM 650 O O . ASN A 1 85 ? -8.809 4.431 12.582 1.00 93.19 85 ASN A O 1
ATOM 654 N N . ASN A 1 86 ? -9.818 4.277 14.573 1.00 92.31 86 ASN A N 1
ATOM 655 C CA . ASN A 1 86 ? -8.638 3.786 15.289 1.00 92.31 86 ASN A CA 1
ATOM 656 C C . ASN A 1 86 ? -8.169 2.416 14.765 1.00 92.31 86 ASN A C 1
ATOM 658 O O . ASN A 1 86 ? -6.977 2.225 14.534 1.00 92.31 86 ASN A O 1
ATOM 662 N N . SER A 1 87 ? -9.096 1.488 14.518 1.00 94.50 87 SER A N 1
ATOM 663 C CA . SER A 1 87 ? -8.797 0.176 13.944 1.00 94.50 87 SER A CA 1
ATOM 664 C C . SER A 1 87 ? -8.333 0.280 12.495 1.00 94.50 87 SER A C 1
ATOM 666 O O . SER A 1 87 ? -7.415 -0.437 12.114 1.00 94.50 87 SER A O 1
ATOM 668 N N . ILE A 1 88 ? -8.906 1.188 11.695 1.00 95.56 88 ILE A N 1
ATOM 669 C CA . ILE A 1 88 ? -8.454 1.429 10.313 1.00 95.56 88 ILE A CA 1
ATOM 670 C C . ILE A 1 88 ? -7.008 1.932 10.303 1.00 95.56 88 ILE A C 1
ATOM 672 O O . ILE A 1 88 ? -6.193 1.396 9.557 1.00 95.56 88 ILE A O 1
ATOM 676 N N . ARG A 1 89 ? -6.656 2.900 11.161 1.00 94.12 89 ARG A N 1
ATOM 677 C CA . ARG A 1 89 ? -5.269 3.379 11.296 1.00 94.12 89 ARG A CA 1
ATOM 678 C C . ARG A 1 89 ? -4.314 2.245 11.661 1.00 94.12 89 ARG A C 1
ATOM 680 O O . ARG A 1 89 ? -3.284 2.084 11.011 1.00 94.12 89 ARG A O 1
ATOM 687 N N . LEU A 1 90 ? -4.674 1.430 12.651 1.00 93.94 90 LEU A N 1
ATOM 688 C CA . LEU A 1 90 ? -3.861 0.282 13.055 1.00 93.94 90 LEU A CA 1
ATOM 689 C C . LEU A 1 90 ? -3.676 -0.691 11.878 1.00 93.94 90 LEU A C 1
ATOM 691 O O . LEU A 1 90 ? -2.550 -1.065 11.551 1.00 93.94 90 LEU A O 1
ATOM 695 N N . LEU A 1 91 ? -4.762 -1.016 11.173 1.00 95.81 91 LEU A N 1
ATOM 696 C CA . LEU A 1 91 ? -4.750 -1.917 10.023 1.00 95.81 91 LEU A CA 1
ATOM 697 C C . LEU A 1 91 ? -3.878 -1.379 8.878 1.00 95.81 91 LEU A C 1
ATOM 699 O O . LEU A 1 91 ? -3.137 -2.151 8.275 1.00 95.81 91 LEU A O 1
ATOM 703 N N . VAL A 1 92 ? -3.909 -0.069 8.616 1.00 96.00 92 VAL A N 1
ATOM 704 C CA . VAL A 1 92 ? -3.040 0.609 7.636 1.00 96.00 92 VAL A CA 1
ATOM 705 C C . VAL A 1 92 ? -1.564 0.485 7.997 1.00 96.00 92 VAL A C 1
ATOM 707 O O . VAL A 1 92 ? -0.732 0.199 7.130 1.00 96.00 92 VAL A O 1
ATOM 710 N N . GLY A 1 93 ? -1.236 0.649 9.277 1.00 94.88 93 GLY A N 1
ATOM 711 C CA . GLY A 1 93 ? 0.110 0.420 9.784 1.00 94.88 93 GLY A CA 1
ATOM 712 C C . GLY A 1 93 ? 0.571 -1.023 9.595 1.00 94.88 93 GLY A C 1
ATOM 713 O O . GLY A 1 93 ? 1.627 -1.261 9.011 1.00 94.88 93 GLY A O 1
ATOM 714 N N . CYS A 1 94 ? -0.256 -1.992 9.999 1.00 95.75 94 CYS A N 1
ATOM 715 C CA . CYS A 1 94 ? 0.020 -3.417 9.799 1.00 95.75 94 CYS A CA 1
ATOM 716 C C . CYS A 1 94 ? 0.159 -3.783 8.316 1.00 95.75 94 CYS A C 1
ATOM 718 O O . CYS A 1 94 ? 1.074 -4.515 7.947 1.00 95.75 94 CYS A O 1
ATOM 720 N N . GLY A 1 95 ? -0.711 -3.256 7.452 1.00 96.56 95 GLY A N 1
ATOM 721 C CA . GLY A 1 95 ? -0.654 -3.477 6.008 1.00 96.56 95 GLY A CA 1
ATOM 722 C C . GLY A 1 95 ? 0.622 -2.914 5.389 1.00 96.56 95 GLY A C 1
ATOM 723 O O . GLY A 1 95 ? 1.230 -3.553 4.531 1.00 96.56 95 GLY A O 1
ATOM 724 N N . THR A 1 96 ? 1.077 -1.756 5.868 1.00 95.88 96 THR A N 1
ATOM 725 C CA . THR A 1 96 ? 2.355 -1.170 5.448 1.00 95.88 96 THR A CA 1
ATOM 726 C C . THR A 1 96 ? 3.544 -2.017 5.905 1.00 95.88 96 THR A C 1
ATOM 728 O O . THR A 1 96 ? 4.427 -2.315 5.098 1.00 95.88 96 THR A O 1
ATOM 731 N N . ALA A 1 97 ? 3.546 -2.458 7.167 1.00 96.12 97 ALA A N 1
ATOM 732 C CA . ALA A 1 97 ? 4.581 -3.337 7.709 1.00 96.12 97 ALA A CA 1
ATOM 733 C C . ALA A 1 97 ? 4.671 -4.654 6.926 1.00 96.12 97 ALA A C 1
ATOM 735 O O . ALA A 1 97 ? 5.761 -5.071 6.534 1.00 96.12 97 ALA A O 1
ATOM 736 N N . ALA A 1 98 ? 3.522 -5.274 6.640 1.00 96.88 98 ALA A N 1
ATOM 737 C CA . ALA A 1 98 ? 3.433 -6.495 5.849 1.00 96.88 98 ALA A CA 1
ATOM 738 C C . ALA A 1 98 ? 3.956 -6.292 4.420 1.00 96.88 98 ALA A C 1
ATOM 740 O O . ALA A 1 98 ? 4.704 -7.130 3.920 1.00 96.88 98 ALA A O 1
ATOM 741 N N . ALA A 1 99 ? 3.624 -5.169 3.774 1.00 95.69 99 ALA A N 1
ATOM 742 C CA . ALA A 1 99 ? 4.093 -4.871 2.425 1.00 95.69 99 ALA A CA 1
ATOM 743 C C . ALA A 1 99 ? 5.615 -4.689 2.354 1.00 95.69 99 ALA A C 1
ATOM 745 O O . ALA A 1 99 ? 6.251 -5.254 1.467 1.00 95.69 99 ALA A O 1
ATOM 746 N N . ILE A 1 100 ? 6.220 -3.951 3.291 1.00 95.06 100 ILE A N 1
ATOM 747 C CA . ILE A 1 100 ? 7.683 -3.803 3.351 1.00 95.06 100 ILE A CA 1
ATOM 748 C C . ILE A 1 100 ? 8.353 -5.125 3.716 1.00 95.06 100 ILE A C 1
ATOM 750 O O . ILE A 1 100 ? 9.299 -5.525 3.038 1.00 95.06 100 ILE A O 1
ATOM 754 N N . GLY A 1 101 ? 7.836 -5.831 4.723 1.00 95.94 101 GLY A N 1
ATOM 755 C CA . GLY A 1 101 ? 8.357 -7.130 5.138 1.00 95.94 101 GLY A CA 1
ATOM 756 C C . GLY A 1 101 ? 8.360 -8.144 3.993 1.00 95.94 101 GLY A C 1
ATOM 757 O O . GLY A 1 101 ? 9.376 -8.794 3.762 1.00 95.94 101 GLY A O 1
ATOM 758 N N . ALA A 1 102 ? 7.272 -8.214 3.219 1.00 94.38 102 ALA A N 1
ATOM 759 C CA . ALA A 1 102 ? 7.170 -9.067 2.034 1.00 94.38 102 ALA A CA 1
ATOM 760 C C . ALA A 1 102 ? 8.056 -8.581 0.876 1.00 94.38 102 ALA A C 1
ATOM 762 O O . ALA A 1 102 ? 8.650 -9.386 0.164 1.00 94.38 102 ALA A O 1
ATOM 763 N N . SER A 1 103 ? 8.172 -7.265 0.691 1.00 91.81 103 SER A N 1
ATOM 764 C CA . SER A 1 103 ? 8.994 -6.670 -0.361 1.00 91.81 103 SER A CA 1
ATOM 765 C C . SER A 1 103 ? 10.478 -6.983 -0.133 1.00 91.81 103 SER A C 1
ATOM 767 O O . SER A 1 103 ? 11.166 -7.439 -1.045 1.00 91.81 103 SER A O 1
ATOM 769 N N . PHE A 1 104 ? 10.991 -6.788 1.077 1.00 91.44 104 PHE A N 1
ATOM 770 C CA . PHE A 1 104 ? 12.420 -6.923 1.376 1.00 91.44 104 PHE A CA 1
ATOM 771 C C . PHE A 1 104 ? 12.816 -8.252 2.012 1.00 91.44 104 PHE A C 1
ATOM 773 O O . PHE A 1 104 ? 14.001 -8.477 2.237 1.00 91.44 104 PHE A O 1
ATOM 780 N N . ASN A 1 105 ? 11.852 -9.142 2.257 1.00 93.75 105 ASN A N 1
ATOM 781 C CA . ASN A 1 105 ? 12.055 -10.390 2.990 1.00 93.75 105 ASN A CA 1
ATOM 782 C C . ASN A 1 105 ? 12.628 -10.152 4.405 1.00 93.75 105 ASN A C 1
ATOM 784 O O . ASN A 1 105 ? 13.422 -10.934 4.925 1.00 93.75 105 ASN A O 1
ATOM 788 N N . THR A 1 106 ? 12.239 -9.029 5.017 1.00 94.88 106 THR A N 1
ATOM 789 C CA . THR A 1 106 ? 12.739 -8.536 6.309 1.00 94.88 106 THR A CA 1
ATOM 790 C C . THR A 1 106 ? 11.564 -8.121 7.205 1.00 94.88 106 THR A C 1
ATOM 792 O O . THR A 1 106 ? 11.281 -6.934 7.376 1.00 94.88 106 THR A O 1
ATOM 795 N N . PRO A 1 107 ? 10.839 -9.081 7.808 1.00 93.56 107 PRO A N 1
ATOM 796 C CA . PRO A 1 107 ? 9.609 -8.789 8.549 1.00 93.56 107 PRO A CA 1
ATOM 797 C C . PRO A 1 107 ? 9.834 -7.837 9.731 1.00 93.56 107 PRO A C 1
ATOM 799 O O . PRO A 1 107 ? 9.061 -6.901 9.917 1.00 93.56 107 PRO A O 1
ATOM 802 N N . ILE A 1 108 ? 10.928 -8.015 10.480 1.00 95.31 108 ILE A N 1
ATOM 803 C CA . ILE A 1 108 ? 11.270 -7.155 11.625 1.00 95.31 108 ILE A CA 1
ATOM 804 C C . ILE A 1 108 ? 11.536 -5.715 11.163 1.00 95.31 108 ILE A C 1
ATOM 806 O O . ILE A 1 108 ? 11.001 -4.773 11.741 1.00 95.31 108 ILE A O 1
ATOM 810 N N . ALA A 1 109 ? 12.302 -5.540 10.080 1.00 93.50 109 ALA A N 1
ATOM 811 C CA . ALA A 1 109 ? 12.573 -4.218 9.521 1.00 93.50 109 ALA A CA 1
ATOM 812 C C . ALA A 1 109 ? 11.295 -3.552 8.989 1.00 93.50 109 ALA A C 1
ATOM 814 O O . ALA A 1 109 ? 11.127 -2.349 9.150 1.00 93.50 109 ALA A O 1
ATOM 815 N N . GLY A 1 110 ? 10.367 -4.325 8.412 1.00 94.19 110 GLY A N 1
ATOM 816 C CA . GLY A 1 110 ? 9.073 -3.811 7.961 1.00 94.19 110 GLY A CA 1
ATOM 817 C C . GLY A 1 110 ? 8.205 -3.263 9.091 1.00 94.19 110 GLY A C 1
ATOM 818 O 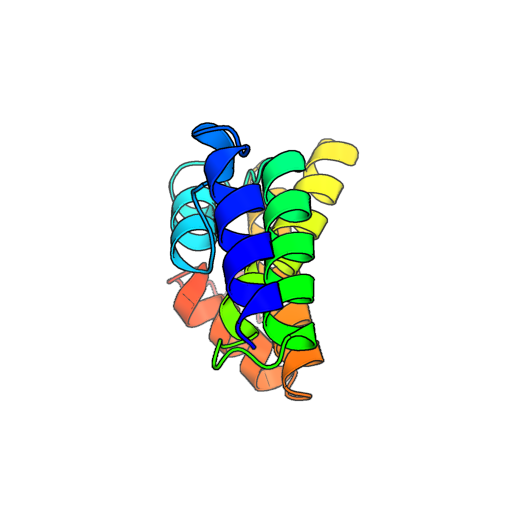O . GLY A 1 110 ? 7.598 -2.205 8.933 1.00 94.19 110 GLY A O 1
ATOM 819 N N . VAL A 1 111 ? 8.181 -3.936 10.245 1.00 94.44 111 VAL A N 1
ATOM 820 C CA . VAL A 1 111 ? 7.456 -3.450 11.432 1.00 94.44 111 VAL A CA 1
ATOM 821 C C . VAL A 1 111 ? 8.086 -2.168 11.974 1.00 94.44 111 VAL A C 1
ATOM 823 O O . VAL A 1 111 ? 7.365 -1.201 12.218 1.00 94.44 111 VAL A O 1
ATOM 826 N N . ILE A 1 112 ? 9.416 -2.132 12.108 1.00 93.50 112 ILE A N 1
ATOM 827 C CA . ILE A 1 112 ? 10.141 -0.937 12.570 1.00 93.50 112 ILE A CA 1
ATOM 828 C C . ILE A 1 112 ? 9.889 0.234 11.618 1.00 93.50 112 ILE A C 1
ATOM 830 O O . ILE A 1 112 ? 9.516 1.315 12.060 1.00 93.50 112 ILE A O 1
ATOM 834 N N . PHE A 1 113 ? 9.989 -0.004 10.309 1.00 93.19 113 PHE A N 1
ATOM 835 C CA . PHE A 1 113 ? 9.712 0.999 9.288 1.00 93.19 113 PHE A CA 1
ATOM 836 C C . PHE A 1 113 ? 8.294 1.572 9.402 1.00 93.19 113 PHE A C 1
ATOM 838 O O . PHE A 1 113 ? 8.106 2.782 9.326 1.00 93.19 113 PHE A O 1
ATOM 845 N N . ALA A 1 114 ? 7.282 0.723 9.592 1.00 92.88 114 ALA A N 1
ATOM 846 C CA . ALA A 1 114 ? 5.905 1.190 9.727 1.00 92.88 114 ALA A CA 1
ATOM 847 C C . ALA A 1 114 ? 5.702 2.039 10.993 1.00 92.88 114 ALA A C 1
ATOM 849 O O . ALA A 1 114 ? 5.033 3.071 10.932 1.00 92.88 114 ALA A O 1
ATOM 850 N N . MET A 1 115 ? 6.299 1.634 12.116 1.00 90.69 115 MET A N 1
ATOM 851 C CA . MET A 1 115 ? 6.256 2.389 13.373 1.00 90.69 115 MET A CA 1
ATOM 852 C C . MET A 1 115 ? 6.945 3.755 13.232 1.00 90.69 115 MET A C 1
ATOM 854 O O . MET A 1 115 ? 6.364 4.784 13.567 1.00 90.69 115 MET A O 1
ATOM 858 N N . GLU A 1 116 ? 8.160 3.778 12.689 1.00 89.94 116 GLU A N 1
ATOM 859 C CA . GLU A 1 116 ? 8.992 4.981 12.635 1.00 89.94 116 GLU A CA 1
ATOM 860 C C . GLU A 1 116 ? 8.543 5.963 11.543 1.00 89.94 116 GLU A C 1
ATOM 862 O O . GLU A 1 116 ? 8.433 7.161 11.793 1.00 89.94 116 GLU A O 1
ATOM 867 N N . VAL A 1 117 ? 8.246 5.469 10.337 1.00 90.50 117 VAL A N 1
ATOM 868 C CA . VAL A 1 117 ? 8.018 6.321 9.158 1.00 90.50 117 VAL A CA 1
ATOM 869 C C . VAL A 1 117 ? 6.543 6.657 8.951 1.00 90.50 117 VAL A C 1
ATOM 871 O O . VAL A 1 117 ? 6.224 7.761 8.515 1.00 90.50 117 VAL A O 1
ATOM 874 N N . ILE A 1 118 ? 5.632 5.718 9.226 1.00 89.75 118 ILE A N 1
ATOM 875 C CA . ILE A 1 118 ? 4.197 5.917 8.959 1.00 89.75 118 ILE A CA 1
ATOM 876 C C . ILE A 1 118 ? 3.475 6.434 10.191 1.00 89.75 118 ILE A C 1
ATOM 878 O O . ILE A 1 118 ? 2.719 7.397 10.090 1.00 89.75 118 ILE A O 1
ATOM 882 N N . MET A 1 119 ? 3.680 5.781 11.338 1.00 85.25 119 MET A N 1
ATOM 883 C CA . MET A 1 119 ? 3.005 6.175 12.572 1.00 85.25 119 MET A CA 1
ATOM 884 C C . MET A 1 119 ? 3.684 7.363 13.247 1.00 85.25 119 MET A C 1
ATOM 886 O O . MET A 1 119 ? 2.992 8.117 13.922 1.00 85.25 119 MET A O 1
ATOM 890 N N . ALA A 1 120 ? 5.000 7.532 13.053 1.00 78.06 120 ALA A N 1
ATOM 891 C CA . ALA A 1 120 ? 5.825 8.548 13.715 1.00 78.06 120 ALA A CA 1
ATOM 892 C C . ALA A 1 120 ? 5.668 8.566 15.254 1.00 78.06 120 ALA A C 1
ATOM 894 O O . ALA A 1 120 ? 6.010 9.543 15.918 1.00 78.06 120 ALA A O 1
ATOM 895 N N . GLU A 1 121 ? 5.159 7.470 15.823 1.00 63.03 121 GLU A N 1
ATOM 896 C CA . GLU A 1 121 ? 4.831 7.284 17.232 1.00 63.03 121 GLU A CA 1
ATOM 897 C C . GLU A 1 121 ? 5.199 5.848 17.627 1.00 63.03 121 GLU A C 1
ATOM 899 O O . GLU A 1 121 ? 4.721 4.882 17.030 1.00 63.03 121 GLU A O 1
ATOM 904 N N . TYR A 1 122 ? 6.014 5.686 18.673 1.00 52.50 122 TYR A N 1
ATOM 905 C CA . TYR A 1 122 ? 6.237 4.387 19.313 1.00 52.50 122 TYR A CA 1
ATOM 906 C C . TYR A 1 122 ? 5.099 4.107 20.304 1.00 52.50 122 TYR A C 1
ATOM 908 O O . TYR A 1 122 ? 5.272 4.219 21.518 1.00 52.50 122 TYR A O 1
ATOM 916 N N . THR A 1 123 ? 3.900 3.781 19.820 1.00 53.56 123 THR A N 1
ATOM 917 C CA . THR A 1 123 ? 2.813 3.383 20.725 1.00 53.56 123 THR A CA 1
ATOM 918 C C . THR A 1 123 ? 3.096 1.994 21.303 1.00 53.56 123 THR A C 1
ATOM 920 O O . THR A 1 123 ? 3.002 0.989 20.600 1.00 53.56 123 THR A O 1
ATOM 923 N N . LEU A 1 124 ? 3.407 1.938 22.606 1.00 51.06 124 LEU A N 1
ATOM 924 C CA . LEU A 1 124 ? 3.721 0.713 23.369 1.00 51.06 124 LEU A CA 1
ATOM 925 C C . LEU A 1 124 ? 2.631 -0.372 23.311 1.00 51.06 124 LEU A C 1
ATOM 927 O O . LEU A 1 124 ? 2.924 -1.535 23.564 1.00 51.06 124 LEU A O 1
ATOM 931 N N . VAL A 1 125 ? 1.408 -0.013 22.909 1.00 57.78 125 VAL A N 1
ATOM 932 C CA . VAL A 1 125 ? 0.269 -0.929 22.716 1.00 57.78 125 VAL A CA 1
ATOM 933 C C . VAL A 1 125 ? 0.563 -2.023 21.671 1.00 57.78 125 VAL A C 1
ATOM 935 O O . VAL A 1 125 ? -0.120 -3.035 21.642 1.00 57.78 125 VAL A O 1
ATOM 938 N N . GLY A 1 126 ? 1.582 -1.860 20.817 1.00 49.22 126 GLY A N 1
ATOM 939 C CA . GLY A 1 126 ? 2.006 -2.895 19.863 1.00 49.22 126 GLY A CA 1
ATOM 940 C C . GLY A 1 126 ? 2.929 -3.985 20.430 1.00 49.22 126 GLY A C 1
ATOM 941 O O . GLY A 1 126 ? 3.168 -4.974 19.742 1.00 49.22 126 GLY A O 1
ATOM 942 N N . PHE A 1 127 ? 3.465 -3.811 21.643 1.00 54.56 127 PHE A N 1
ATOM 943 C CA . PHE A 1 127 ? 4.429 -4.734 22.266 1.00 54.56 127 PHE A CA 1
ATOM 944 C C . PHE A 1 127 ? 3.882 -5.464 23.505 1.00 54.56 127 PHE A C 1
ATOM 946 O O . PHE A 1 127 ? 4.611 -6.247 24.114 1.00 54.56 127 PHE A O 1
ATOM 953 N N . THR A 1 128 ? 2.624 -5.212 23.876 1.00 39.47 128 THR A N 1
ATOM 954 C CA . THR A 1 128 ? 1.902 -5.841 24.996 1.00 39.47 128 THR A CA 1
ATOM 955 C C . THR A 1 128 ? 0.642 -6.514 24.490 1.00 39.47 128 THR A C 1
ATOM 957 O O . THR A 1 128 ? 0.418 -7.688 24.846 1.00 39.47 128 THR A O 1
#

Sequence (128 aa):
PVIGCLLLAAVIRLSKQAWRPQGLGHVIERFTFYQGYLPWQNTLHQFFSALVALASGLSAGREGPAVHLGAGVSSYLGQLFKLPNNSIRLLVGCGTAAAIGASFNTPIAGVIFAMEVIMAEYTLVGFT

InterPro domains:
  IPR001807 Chloride channel [PF00654] (8-124)
  IPR001807 Chloride channel [PR00762] (46-65)
  IPR001807 Chloride channel [PR00762] (97-116)
  IPR014743 Chloride channel, core [SSF81340] (1-125)
  IPR050368 Voltage-gated ClC-type chloride channel [PTHR43427] (1-121)

Organism: Oceanospirillum linum (NCBI:txid966)

Secondary structure (DSSP, 8-state):
-HHHHHHHHHHHHHS-GGG---SHHHHHHHHHHSTT---HHHHHHHHHHHHHHHHTT-S--SHHHHHHHHHHHHHHHHHHTT--HHHHHHHHHHHHHHHHHHHHT-HHHHHHHIIIIII-S--GGG--

pLDDT: mean 88.7, std 10.6, range [39.47, 97.19]